Protein AF-A0A8S3J072-F1 (afdb_monomer_lite)

Radius of gyration: 13.79 Å; chains: 1; bounding box: 36×30×38 Å

Sequence (68 aa):
MGFAYDHDTFRIFVNGTEQEPSCRLTTRGTVFPIFYVDEGAILDIQFSTFYFPPPEGYDRILLEKSLI

Foldseek 3Di:
DDWDDDQQWIWDDDPQHTDPDIDGDNDDDDDDDDDDDPDPDDDDDDQADDPYADPPPDHGDDDDDDPD

Secondary structure (DSSP, 8-state):
-EEEE-SSEEEEEETTEEEEEEEE----S---------TT------SSS-SSPPPTT-----------

pLDDT: mean 89.23, std 10.37, range [49.38, 96.88]

Structure (mmCIF, N/CA/C/O backbone):
data_AF-A0A8S3J072-F1
#
_entry.id   AF-A0A8S3J072-F1
#
loop_
_atom_site.group_PDB
_atom_site.id
_atom_site.type_symbol
_atom_site.label_atom_id
_atom_site.label_alt_id
_atom_site.label_comp_id
_atom_site.label_asym_id
_atom_site.label_entity_id
_atom_site.label_seq_id
_atom_site.pdbx_PDB_ins_code
_atom_site.Cartn_x
_atom_site.Cartn_y
_atom_site.Cartn_z
_atom_site.occupancy
_atom_site.B_iso_or_equiv
_atom_site.auth_seq_id
_atom_site.auth_comp_id
_atom_site.auth_asym_id
_atom_site.auth_atom_id
_atom_site.pdbx_PDB_model_num
ATOM 1 N N . MET A 1 1 ? 2.671 7.133 6.445 1.00 92.88 1 MET A N 1
ATOM 2 C CA . MET A 1 1 ? 3.386 5.854 6.228 1.00 92.88 1 MET A CA 1
ATOM 3 C C . MET A 1 1 ? 3.006 5.323 4.855 1.00 92.88 1 MET A C 1
ATOM 5 O O . MET A 1 1 ? 1.897 5.612 4.422 1.00 92.88 1 MET A O 1
ATOM 9 N N . GLY A 1 2 ? 3.897 4.604 4.178 1.00 95.38 2 GLY A N 1
ATOM 10 C CA . GLY A 1 2 ? 3.647 3.968 2.883 1.00 95.38 2 GLY A CA 1
ATOM 11 C C . GLY A 1 2 ? 3.928 2.470 2.945 1.00 95.38 2 GLY A C 1
ATOM 12 O O . GLY A 1 2 ? 4.703 2.023 3.790 1.00 95.38 2 GLY A O 1
ATOM 13 N N . PHE A 1 3 ? 3.299 1.710 2.054 1.00 95.19 3 PHE A N 1
ATOM 14 C CA . PHE A 1 3 ? 3.430 0.259 1.984 1.00 95.19 3 PHE A CA 1
ATOM 15 C C . PHE A 1 3 ? 3.567 -0.175 0.528 1.00 95.19 3 PHE A C 1
ATOM 17 O O . PHE A 1 3 ? 2.843 0.333 -0.328 1.00 95.19 3 PHE A O 1
ATOM 24 N N . ALA A 1 4 ? 4.470 -1.115 0.262 1.00 95.12 4 ALA A N 1
ATOM 25 C CA . ALA A 1 4 ? 4.650 -1.725 -1.052 1.00 95.12 4 ALA A CA 1
ATOM 26 C C . ALA A 1 4 ? 4.736 -3.248 -0.900 1.00 95.12 4 ALA A C 1
ATOM 28 O O . ALA A 1 4 ? 5.367 -3.744 0.037 1.00 95.12 4 ALA A O 1
ATOM 29 N N . TYR A 1 5 ? 4.071 -3.985 -1.790 1.00 94.25 5 TYR A N 1
ATOM 30 C CA . TYR A 1 5 ? 3.976 -5.441 -1.721 1.00 94.25 5 TYR A CA 1
ATOM 31 C C . TYR A 1 5 ? 4.004 -6.067 -3.116 1.00 94.25 5 TYR A C 1
ATOM 33 O O . TYR A 1 5 ? 3.272 -5.616 -3.994 1.00 94.25 5 TYR A O 1
ATOM 41 N N . ASP A 1 6 ? 4.836 -7.094 -3.311 1.00 92.44 6 ASP A N 1
ATOM 42 C CA . ASP A 1 6 ? 5.064 -7.768 -4.605 1.00 92.44 6 ASP A CA 1
ATOM 43 C C . ASP A 1 6 ? 4.849 -9.295 -4.562 1.00 92.44 6 ASP A C 1
ATOM 45 O O . ASP A 1 6 ? 5.371 -10.026 -5.399 1.00 92.44 6 ASP A O 1
ATOM 49 N N . HIS A 1 7 ? 4.068 -9.783 -3.597 1.00 90.38 7 HIS A N 1
ATOM 50 C CA . HIS A 1 7 ? 3.851 -11.206 -3.292 1.00 90.38 7 HIS A CA 1
ATOM 51 C C . HIS A 1 7 ? 4.984 -11.940 -2.554 1.00 90.38 7 HIS A C 1
ATOM 53 O O . HIS A 1 7 ? 4.671 -12.906 -1.857 1.00 90.38 7 HIS A O 1
ATOM 59 N N . ASP A 1 8 ? 6.238 -11.479 -2.607 1.00 88.62 8 ASP A N 1
ATOM 60 C CA . ASP A 1 8 ? 7.360 -12.060 -1.836 1.00 88.62 8 ASP A CA 1
ATOM 61 C C . ASP A 1 8 ? 7.783 -11.150 -0.671 1.00 88.62 8 ASP A C 1
ATOM 63 O O . ASP A 1 8 ? 8.040 -11.607 0.447 1.00 88.62 8 ASP A O 1
ATOM 67 N N . THR A 1 9 ? 7.814 -9.841 -0.915 1.00 91.19 9 THR A N 1
ATOM 68 C CA . THR A 1 9 ? 8.361 -8.829 -0.010 1.00 91.19 9 THR A CA 1
ATOM 69 C C . THR A 1 9 ? 7.321 -7.773 0.338 1.00 91.19 9 THR A C 1
ATOM 71 O O . THR A 1 9 ? 6.639 -7.226 -0.528 1.00 91.19 9 THR A O 1
ATOM 74 N N . PHE A 1 10 ? 7.234 -7.446 1.626 1.00 92.69 10 PHE A N 1
ATOM 75 C CA . PHE A 1 10 ? 6.456 -6.337 2.164 1.00 92.69 10 PHE A CA 1
ATOM 76 C C . PHE A 1 10 ? 7.388 -5.265 2.722 1.00 92.69 10 PHE A C 1
ATOM 78 O O . PHE A 1 10 ? 8.175 -5.520 3.638 1.00 92.69 10 PHE A O 1
ATOM 85 N N . ARG A 1 11 ? 7.287 -4.061 2.162 1.00 94.00 11 ARG A N 1
ATOM 86 C CA . ARG A 1 11 ? 8.140 -2.916 2.494 1.00 94.00 11 ARG A CA 1
ATOM 87 C C . ARG A 1 11 ? 7.325 -1.832 3.179 1.00 94.00 11 ARG A C 1
ATOM 89 O O . ARG A 1 11 ? 6.192 -1.552 2.777 1.00 94.00 11 ARG A O 1
ATOM 96 N N . ILE A 1 12 ? 7.919 -1.209 4.193 1.00 94.31 12 ILE A N 1
ATOM 97 C CA . ILE A 1 12 ? 7.306 -0.143 4.988 1.00 94.31 12 ILE A CA 1
ATOM 98 C C . ILE A 1 12 ? 8.114 1.136 4.796 1.00 94.31 12 ILE A C 1
ATOM 100 O O . ILE A 1 12 ? 9.337 1.131 4.896 1.00 94.31 12 ILE A O 1
ATOM 104 N N . PHE A 1 13 ? 7.419 2.245 4.560 1.00 95.81 13 PHE A N 1
ATOM 105 C CA . PHE A 1 13 ? 8.015 3.561 4.362 1.00 95.81 13 PHE A CA 1
ATOM 106 C C . PHE A 1 13 ? 7.506 4.539 5.424 1.00 95.81 13 PHE A C 1
ATOM 108 O O . PHE A 1 13 ? 6.294 4.714 5.606 1.00 95.81 13 PHE A O 1
ATOM 115 N N . VAL A 1 14 ? 8.416 5.242 6.094 1.00 95.88 14 VAL A N 1
ATOM 116 C CA . VAL A 1 14 ? 8.091 6.344 7.012 1.00 95.88 14 VAL A CA 1
ATOM 117 C C . VAL A 1 14 ? 8.584 7.634 6.374 1.00 95.88 14 VAL A C 1
ATOM 119 O O . VAL A 1 14 ? 9.770 7.792 6.112 1.00 95.88 14 VAL A O 1
ATOM 122 N N . ASN A 1 15 ? 7.651 8.544 6.077 1.00 95.44 15 ASN A N 1
ATOM 123 C CA . ASN A 1 15 ? 7.921 9.827 5.416 1.00 95.44 15 ASN A CA 1
ATOM 124 C C . ASN A 1 15 ? 8.743 9.707 4.115 1.00 95.44 15 ASN A C 1
ATOM 126 O O . ASN A 1 15 ? 9.626 10.517 3.861 1.00 95.44 15 ASN A O 1
ATOM 130 N N . GLY A 1 16 ? 8.459 8.679 3.3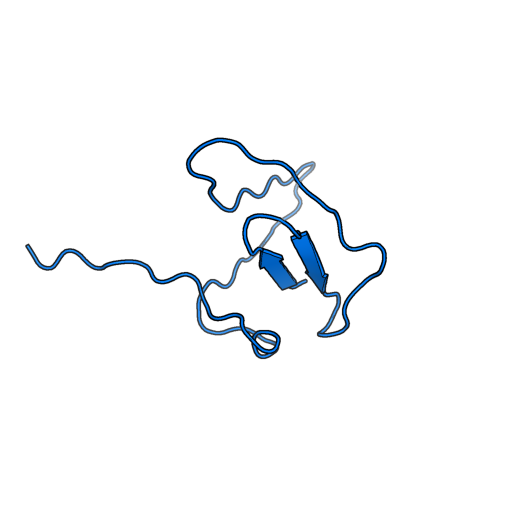07 1.00 95.00 16 GLY A N 1
ATOM 131 C CA . GLY A 1 16 ? 9.134 8.424 2.028 1.00 95.00 16 GLY A CA 1
ATOM 132 C C . G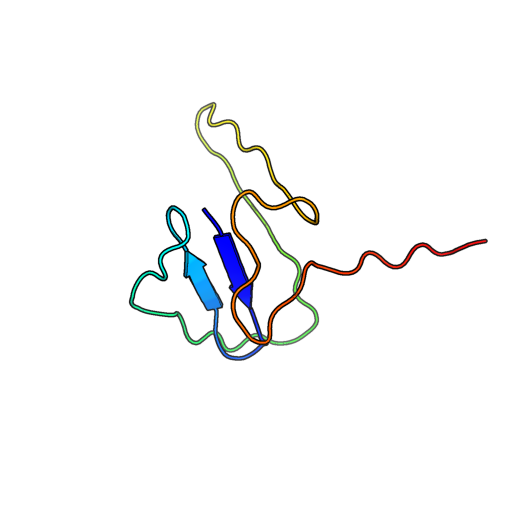LY A 1 16 ? 10.422 7.600 2.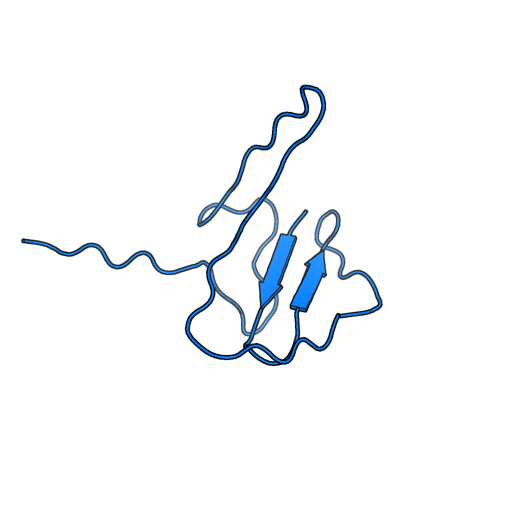126 1.00 95.00 16 GLY A C 1
ATOM 133 O O . GLY A 1 16 ? 10.920 7.152 1.100 1.00 95.00 16 GLY A O 1
ATOM 134 N N . THR A 1 17 ? 10.927 7.337 3.333 1.00 95.44 17 THR A N 1
ATOM 135 C CA . THR A 1 17 ? 12.145 6.542 3.546 1.00 95.44 17 THR A CA 1
ATOM 136 C C . THR A 1 17 ? 11.796 5.097 3.887 1.00 95.44 17 THR A C 1
ATOM 138 O O . THR A 1 17 ? 11.019 4.854 4.818 1.00 95.44 17 THR A O 1
ATOM 141 N N . GLU A 1 18 ? 12.377 4.140 3.161 1.00 94.00 18 GLU A N 1
ATOM 142 C CA . GLU A 1 18 ? 12.230 2.704 3.436 1.00 94.00 18 GLU A CA 1
ATOM 143 C C . GLU A 1 18 ? 12.799 2.353 4.816 1.00 94.00 18 GLU A C 1
ATOM 145 O O . GLU A 1 18 ? 13.849 2.858 5.216 1.00 94.00 18 GLU A O 1
ATOM 150 N N . GLN A 1 19 ? 12.071 1.528 5.565 1.00 93.00 19 GLN A N 1
ATOM 151 C CA . GLN A 1 19 ? 12.473 1.044 6.880 1.00 93.00 19 GLN A CA 1
ATOM 152 C C . GLN A 1 19 ? 12.940 -0.408 6.776 1.00 93.00 19 GLN A C 1
ATOM 154 O O . GLN A 1 19 ? 12.230 -1.255 6.236 1.00 93.00 19 GLN A O 1
ATOM 159 N N . GLU A 1 20 ? 14.107 -0.694 7.346 1.00 84.25 20 GLU A N 1
ATOM 160 C CA . GLU A 1 20 ? 14.598 -2.059 7.538 1.00 84.25 20 GLU A CA 1
ATOM 161 C C . GLU A 1 20 ? 14.067 -2.643 8.864 1.00 84.25 20 GLU A C 1
ATOM 163 O O . GLU A 1 20 ? 13.942 -1.905 9.846 1.00 84.25 20 GLU A O 1
ATOM 168 N N . PRO A 1 21 ? 13.810 -3.961 8.955 1.00 71.25 21 PRO A N 1
ATOM 169 C CA . PRO A 1 21 ? 13.898 -4.947 7.881 1.00 71.25 21 PRO A CA 1
ATOM 170 C C . PRO A 1 21 ? 12.645 -4.958 6.995 1.00 71.25 21 PRO A C 1
ATOM 172 O O . PRO A 1 21 ? 11.518 -4.910 7.493 1.00 71.25 21 PRO A O 1
ATOM 175 N N . SER A 1 22 ? 12.834 -5.119 5.685 1.00 73.56 22 SER A N 1
ATOM 176 C CA . SER A 1 22 ? 11.735 -5.540 4.809 1.00 73.56 22 SER A CA 1
ATOM 177 C C . SER A 1 22 ? 11.295 -6.968 5.168 1.00 73.56 22 SER A C 1
ATOM 179 O O . SER A 1 22 ? 12.108 -7.876 5.372 1.00 73.56 22 SER A O 1
ATOM 181 N N . CYS A 1 23 ? 9.986 -7.180 5.294 1.00 79.81 23 CYS A N 1
ATOM 182 C CA . CYS A 1 23 ? 9.442 -8.469 5.705 1.00 79.81 23 CYS A CA 1
ATOM 183 C C . CYS A 1 23 ? 9.252 -9.361 4.477 1.00 79.81 23 CYS A C 1
ATOM 185 O O . CYS A 1 23 ? 8.426 -9.060 3.616 1.00 79.81 23 CYS A O 1
ATOM 187 N N . ARG A 1 24 ? 9.952 -10.500 4.418 1.00 80.62 24 ARG A N 1
ATOM 188 C CA . ARG A 1 24 ? 9.589 -11.575 3.483 1.00 80.62 24 ARG A CA 1
ATOM 189 C C . ARG A 1 24 ? 8.314 -12.251 3.974 1.00 80.62 24 ARG A C 1
ATOM 191 O O . ARG A 1 24 ? 8.288 -12.786 5.084 1.00 80.62 24 ARG A O 1
ATOM 198 N N . LEU A 1 25 ? 7.265 -12.225 3.160 1.00 80.44 25 LEU A N 1
ATOM 199 C CA . LEU A 1 25 ? 5.966 -12.804 3.487 1.00 80.44 25 LEU A CA 1
ATOM 200 C C . LEU A 1 25 ? 5.620 -13.887 2.472 1.00 80.44 25 LEU A C 1
ATOM 202 O O . LEU A 1 25 ? 5.384 -13.602 1.304 1.00 80.44 25 LEU A O 1
ATOM 206 N N . THR A 1 26 ? 5.495 -15.130 2.932 1.00 78.31 26 THR A N 1
ATOM 207 C CA . THR A 1 26 ? 4.895 -16.195 2.123 1.00 78.31 26 THR A CA 1
ATOM 208 C C . THR A 1 26 ? 3.383 -16.155 2.298 1.00 78.31 26 THR A C 1
ATOM 210 O O . THR A 1 26 ? 2.853 -16.659 3.290 1.00 78.31 26 THR A O 1
ATOM 213 N N . THR A 1 27 ? 2.674 -15.558 1.344 1.00 81.62 27 THR A N 1
ATOM 214 C CA . THR A 1 27 ? 1.205 -15.566 1.334 1.00 81.62 27 THR A CA 1
ATOM 215 C C . THR A 1 27 ? 0.679 -16.635 0.376 1.00 81.62 27 THR A C 1
ATOM 217 O O . THR A 1 27 ? 1.335 -17.023 -0.590 1.00 81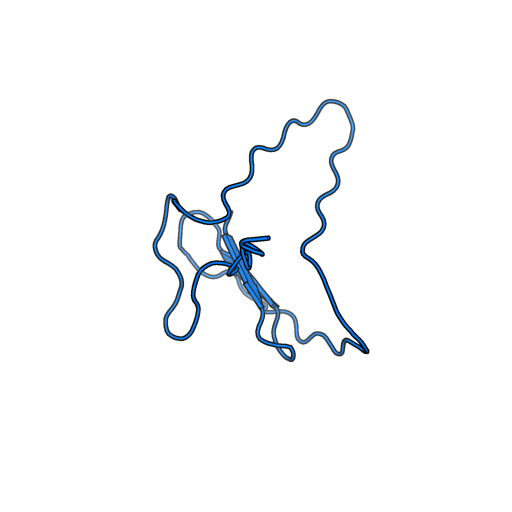.62 27 THR A O 1
ATOM 220 N N . ARG A 1 28 ? -0.505 -17.179 0.676 1.00 85.81 28 ARG A N 1
ATOM 221 C CA . ARG A 1 28 ? -1.233 -18.093 -0.213 1.00 85.81 28 ARG A CA 1
ATOM 222 C C . ARG A 1 28 ? -2.587 -17.479 -0.536 1.00 85.81 28 ARG A C 1
ATOM 224 O O . ARG A 1 28 ? -3.289 -17.052 0.375 1.00 85.81 28 ARG A O 1
ATOM 231 N N . GLY A 1 29 ? -2.963 -17.512 -1.812 1.00 88.56 29 GLY A N 1
ATOM 232 C CA . GLY A 1 29 ? -4.233 -16.970 -2.295 1.00 88.56 29 GLY A CA 1
ATOM 233 C C . GLY A 1 29 ? -4.203 -15.458 -2.530 1.00 88.56 29 GLY A C 1
ATOM 234 O O . GLY A 1 29 ? -3.150 -14.825 -2.509 1.00 88.56 29 GLY A O 1
ATOM 235 N N . THR A 1 30 ? -5.378 -14.893 -2.799 1.00 90.50 30 THR A N 1
ATOM 236 C CA . THR A 1 30 ? -5.562 -13.456 -3.029 1.00 90.50 30 THR A CA 1
ATOM 237 C C . THR A 1 30 ? -5.477 -12.690 -1.713 1.00 90.50 30 THR A C 1
ATOM 239 O O . THR A 1 30 ? -6.123 -13.065 -0.735 1.00 90.50 30 THR A O 1
ATOM 242 N N . VAL A 1 31 ? -4.712 -11.599 -1.697 1.00 91.19 31 VAL A N 1
ATOM 243 C CA . VAL A 1 31 ? -4.537 -10.739 -0.521 1.00 91.19 31 VAL A CA 1
ATOM 244 C C . VAL A 1 31 ? -5.048 -9.330 -0.791 1.00 91.19 31 VAL A C 1
ATOM 246 O O . VAL A 1 31 ? -5.058 -8.868 -1.930 1.00 91.19 31 VAL A O 1
ATOM 249 N N . PHE A 1 32 ? -5.453 -8.646 0.276 1.00 92.06 32 PHE A N 1
ATOM 250 C CA . PHE A 1 32 ? -5.954 -7.276 0.241 1.00 92.06 32 PHE A CA 1
ATOM 251 C C . PHE A 1 32 ? -5.271 -6.454 1.340 1.00 92.06 32 PHE A C 1
ATOM 253 O O . PHE A 1 32 ? -4.933 -7.016 2.386 1.00 92.06 32 PHE A O 1
ATOM 260 N N . PRO A 1 33 ? -5.065 -5.139 1.143 1.00 92.81 33 PRO A N 1
ATOM 261 C CA . PRO A 1 33 ? -4.598 -4.268 2.214 1.00 92.81 33 PRO A CA 1
ATOM 262 C C . PRO A 1 33 ? -5.650 -4.206 3.329 1.00 92.81 33 PRO A C 1
ATOM 264 O O . PRO A 1 33 ? -6.824 -3.942 3.071 1.00 92.81 33 PRO A O 1
ATOM 267 N N . ILE A 1 34 ? -5.226 -4.445 4.570 1.00 93.56 34 ILE A N 1
ATOM 268 C CA . ILE A 1 34 ? -6.073 -4.383 5.766 1.00 93.56 34 ILE A CA 1
ATOM 269 C C . ILE A 1 34 ? -5.400 -3.465 6.780 1.00 93.56 34 ILE A C 1
ATOM 271 O O . ILE A 1 34 ? -4.190 -3.537 6.989 1.00 93.56 34 ILE A O 1
ATOM 275 N N . PHE A 1 35 ? -6.206 -2.628 7.428 1.00 92.62 35 PHE A N 1
ATOM 276 C CA . PHE A 1 35 ? -5.776 -1.746 8.502 1.00 92.62 35 PHE A CA 1
ATOM 277 C C . PHE A 1 35 ? -6.706 -1.926 9.698 1.00 92.62 35 PHE A C 1
ATOM 279 O O . PHE A 1 35 ? -7.915 -2.083 9.532 1.00 92.62 35 PHE A O 1
ATOM 286 N N . TYR A 1 36 ? -6.131 -1.899 10.894 1.00 95.31 36 TYR A N 1
ATOM 287 C CA . TYR A 1 36 ? -6.856 -1.940 12.157 1.00 95.31 36 TYR A CA 1
ATOM 288 C C . TYR A 1 36 ? -6.415 -0.750 13.004 1.00 95.31 36 TYR A C 1
ATOM 290 O O . TYR A 1 36 ? -5.239 -0.381 12.997 1.00 95.31 36 TYR A O 1
ATOM 298 N N . VAL A 1 37 ? -7.367 -0.154 13.711 1.00 96.19 37 VAL A N 1
ATOM 299 C CA . VAL A 1 37 ? -7.137 0.925 14.669 1.00 96.19 37 VAL A CA 1
ATOM 300 C C . VAL A 1 37 ? -7.668 0.477 16.022 1.00 96.19 37 VAL A C 1
ATOM 302 O O . VAL A 1 37 ? -8.684 -0.214 16.082 1.00 96.19 37 VAL A O 1
ATOM 305 N N . ASP A 1 38 ? -6.985 0.872 17.089 1.00 96.50 38 ASP A N 1
ATOM 306 C CA . ASP A 1 38 ? -7.423 0.634 18.462 1.00 96.50 38 ASP A CA 1
ATOM 307 C C . ASP A 1 38 ? -7.571 1.961 19.213 1.00 96.50 38 ASP A C 1
ATOM 309 O O . ASP A 1 38 ? -7.019 2.980 18.791 1.00 96.50 38 ASP A O 1
ATOM 313 N N . GLU A 1 39 ? -8.323 1.944 20.311 1.00 93.94 39 GLU A N 1
ATOM 314 C CA . GLU A 1 39 ? -8.379 3.018 21.316 1.00 93.94 39 GLU A CA 1
ATOM 315 C C . GLU A 1 39 ? -8.504 4.449 20.752 1.00 93.94 39 GLU A C 1
ATOM 317 O O . GLU A 1 39 ? -7.747 5.358 21.088 1.00 93.94 39 GLU A O 1
ATOM 322 N N . GLY A 1 40 ? -9.490 4.677 19.881 1.00 93.94 40 GLY A N 1
ATOM 323 C CA . GLY A 1 40 ? -9.783 6.019 19.362 1.00 93.94 40 GLY A CA 1
ATOM 324 C C . GLY A 1 40 ? -8.761 6.554 18.354 1.00 93.94 40 GLY A C 1
ATOM 325 O O . GLY A 1 40 ? -8.857 7.719 17.962 1.00 93.94 40 GLY A O 1
ATOM 326 N N . ALA A 1 41 ? -7.815 5.729 17.899 1.00 96.81 41 ALA A N 1
ATOM 327 C CA . ALA A 1 41 ? -6.958 6.079 16.778 1.00 96.81 41 ALA A CA 1
ATOM 328 C C . ALA A 1 41 ? -7.787 6.268 15.495 1.00 96.81 41 ALA A C 1
ATOM 330 O O . ALA A 1 41 ? -8.691 5.491 15.183 1.00 96.81 41 ALA A O 1
ATOM 331 N N . ILE A 1 42 ? -7.449 7.310 14.736 1.00 96.00 42 ILE A N 1
ATOM 332 C CA . ILE A 1 42 ? -8.065 7.634 13.447 1.00 96.00 42 ILE A CA 1
ATOM 333 C C . ILE A 1 42 ? -6.993 7.476 12.373 1.00 96.00 42 ILE A C 1
ATOM 335 O O . ILE A 1 42 ? -5.881 7.984 12.525 1.00 96.00 42 ILE A O 1
ATOM 339 N N . LEU A 1 43 ? -7.328 6.766 11.295 1.00 95.44 43 LEU A N 1
ATOM 340 C CA . LEU A 1 43 ? -6.427 6.517 10.176 1.00 95.44 43 LEU A CA 1
ATOM 341 C C . LEU A 1 43 ? -7.084 6.932 8.859 1.00 95.44 43 LEU A C 1
ATOM 343 O O . LEU A 1 43 ? -8.069 6.328 8.440 1.00 95.44 43 LEU A O 1
ATOM 347 N N . ASP A 1 44 ? -6.472 7.901 8.182 1.00 95.44 44 ASP A N 1
ATOM 348 C CA . ASP A 1 44 ? -6.812 8.271 6.809 1.00 95.44 44 ASP A CA 1
ATOM 349 C C . ASP A 1 44 ? -5.899 7.535 5.821 1.00 95.44 44 ASP A C 1
ATOM 351 O O . ASP A 1 44 ? -4.681 7.459 6.008 1.00 95.44 44 ASP A O 1
ATOM 355 N N . ILE A 1 45 ? -6.484 6.993 4.750 1.00 93.44 45 ILE A N 1
ATOM 356 C CA . ILE A 1 45 ? -5.780 6.147 3.778 1.00 93.44 45 ILE A CA 1
ATOM 357 C C . ILE A 1 45 ? -5.853 6.768 2.382 1.00 93.44 45 ILE A C 1
ATOM 359 O O . ILE A 1 45 ? -6.904 7.224 1.934 1.00 93.44 45 ILE A O 1
ATOM 363 N N . GLN A 1 46 ? -4.728 6.730 1.664 1.00 94.56 46 GLN A N 1
ATOM 364 C CA . GLN A 1 46 ? -4.616 7.125 0.261 1.00 94.56 46 GLN A CA 1
ATOM 365 C C . GLN A 1 46 ? -4.328 5.891 -0.597 1.00 94.56 46 GLN A C 1
ATOM 367 O O . GLN A 1 46 ? -3.372 5.172 -0.327 1.00 94.56 46 GLN A O 1
ATOM 372 N N . PHE A 1 47 ? -5.123 5.669 -1.649 1.00 92.56 47 PHE A N 1
ATOM 373 C CA . PHE A 1 47 ? -4.906 4.598 -2.637 1.00 92.56 47 PHE A CA 1
ATOM 374 C C . PHE A 1 47 ? -4.505 5.116 -4.025 1.00 92.56 47 PHE A C 1
ATOM 376 O O . PHE A 1 47 ? -4.359 4.322 -4.947 1.00 92.56 47 PHE A O 1
ATOM 383 N N . SER A 1 48 ? -4.370 6.432 -4.214 1.00 90.81 48 SER A N 1
ATOM 384 C CA . SER A 1 48 ? -4.085 7.031 -5.525 1.00 90.81 48 SER A CA 1
ATOM 385 C C . SER A 1 48 ? -3.196 8.267 -5.429 1.00 90.81 48 SER A C 1
ATOM 387 O O . SER A 1 48 ? -2.069 8.253 -5.915 1.00 90.81 48 SER A O 1
ATOM 389 N N . THR A 1 49 ? -3.689 9.334 -4.802 1.00 94.19 49 THR A N 1
ATOM 390 C CA . THR A 1 49 ? -2.950 10.589 -4.633 1.00 94.19 49 THR A CA 1
ATOM 391 C C . THR A 1 49 ? -2.104 10.507 -3.369 1.00 94.19 49 THR A C 1
ATOM 393 O O . THR A 1 49 ? -2.548 10.902 -2.293 1.00 94.19 49 THR A O 1
ATOM 396 N N . PHE A 1 50 ? -0.909 9.932 -3.495 1.00 95.88 50 PHE A N 1
ATOM 397 C CA . PHE A 1 50 ? 0.011 9.734 -2.377 1.00 95.88 50 PHE A CA 1
ATOM 398 C C . PHE A 1 50 ? 0.792 11.008 -2.025 1.00 95.88 50 PHE A C 1
ATOM 400 O O . PHE A 1 50 ? 1.162 11.782 -2.907 1.00 95.88 50 PHE A O 1
ATOM 407 N N . TYR A 1 51 ? 1.118 11.189 -0.742 1.00 96.75 51 TYR A N 1
ATOM 408 C CA . TYR A 1 51 ? 2.038 12.249 -0.294 1.00 96.75 51 TYR A CA 1
ATOM 409 C C . TYR A 1 51 ? 3.484 12.069 -0.789 1.00 96.75 51 TYR A C 1
ATOM 411 O O . TYR A 1 51 ? 4.200 13.052 -0.956 1.00 96.75 51 TYR A O 1
ATOM 419 N N . PHE A 1 52 ? 3.907 10.824 -1.016 1.00 96.88 52 PHE A N 1
ATOM 420 C CA . PHE A 1 52 ? 5.210 10.464 -1.576 1.00 96.88 52 PHE A CA 1
ATOM 421 C C . PHE A 1 52 ? 4.982 9.565 -2.794 1.00 96.88 52 PHE A C 1
ATOM 423 O O . PHE A 1 52 ? 4.058 8.750 -2.757 1.00 96.88 52 PHE A O 1
ATOM 430 N N . PRO A 1 53 ? 5.782 9.692 -3.866 1.00 95.56 53 PRO A N 1
ATOM 431 C CA . PRO A 1 53 ? 5.619 8.850 -5.044 1.00 95.56 53 PRO A CA 1
ATOM 432 C C . PRO A 1 53 ? 5.834 7.367 -4.695 1.00 95.56 53 PRO A C 1
ATOM 434 O O . PRO A 1 53 ? 6.613 7.066 -3.784 1.00 95.56 53 PRO A O 1
ATOM 437 N N . PRO A 1 54 ? 5.175 6.438 -5.412 1.00 95.56 54 PRO A N 1
ATOM 438 C CA . PRO A 1 54 ? 5.471 5.018 -5.290 1.00 95.56 54 PRO A CA 1
ATOM 439 C C . PRO A 1 54 ? 6.968 4.734 -5.519 1.00 95.56 54 PRO A C 1
ATOM 441 O O . PRO A 1 54 ? 7.588 5.403 -6.352 1.00 95.56 54 PRO A O 1
ATOM 444 N N . PRO A 1 55 ? 7.555 3.754 -4.809 1.00 94.56 55 PRO A N 1
ATOM 445 C CA . PRO A 1 55 ? 8.910 3.286 -5.086 1.00 94.56 55 PRO A CA 1
ATOM 446 C C . PRO A 1 55 ? 9.046 2.748 -6.515 1.00 94.56 55 PRO A C 1
ATOM 448 O O . PRO A 1 55 ? 8.061 2.359 -7.144 1.00 94.56 55 PRO A O 1
ATOM 451 N N . GLU A 1 56 ? 10.279 2.668 -7.013 1.00 94.31 56 GLU A N 1
ATOM 452 C CA . GLU A 1 56 ? 10.555 2.108 -8.337 1.00 94.31 56 GLU A CA 1
ATOM 453 C C . GLU A 1 56 ? 9.992 0.682 -8.472 1.00 94.31 56 GLU A C 1
ATOM 455 O O . GLU A 1 56 ? 10.179 -0.162 -7.595 1.00 94.31 56 GLU A O 1
ATOM 460 N N . GLY A 1 57 ? 9.283 0.422 -9.574 1.00 94.62 57 GLY A N 1
ATOM 461 C CA . GLY A 1 57 ? 8.647 -0.870 -9.846 1.00 94.62 57 GLY A CA 1
ATOM 462 C C . GLY A 1 57 ? 7.280 -1.080 -9.186 1.00 94.62 57 GLY A C 1
ATOM 463 O O . GLY A 1 57 ? 6.644 -2.097 -9.456 1.00 94.62 57 GLY A O 1
ATOM 464 N N . TYR A 1 58 ? 6.797 -0.129 -8.380 1.00 95.38 58 TYR A N 1
ATOM 465 C CA . TYR A 1 58 ? 5.461 -0.165 -7.784 1.00 95.38 58 TYR A CA 1
ATOM 466 C C . TYR A 1 58 ? 4.568 0.938 -8.353 1.00 95.38 58 TYR A C 1
ATOM 468 O O . TYR A 1 58 ? 5.032 1.994 -8.776 1.00 95.38 58 TYR A O 1
ATOM 476 N N . ASP A 1 59 ? 3.262 0.699 -8.316 1.00 94.94 59 ASP A N 1
ATOM 477 C CA . ASP A 1 59 ? 2.241 1.687 -8.653 1.00 94.94 59 ASP A CA 1
ATOM 478 C C . ASP A 1 59 ? 1.080 1.574 -7.657 1.00 94.94 59 ASP A C 1
ATOM 480 O O . ASP A 1 59 ? 1.008 0.652 -6.834 1.00 94.94 59 ASP A O 1
ATOM 484 N N . ARG A 1 60 ? 0.162 2.534 -7.711 1.00 94.25 60 ARG A N 1
ATOM 485 C CA . ARG A 1 60 ? -1.077 2.513 -6.947 1.00 94.25 60 ARG A CA 1
ATOM 486 C C . ARG A 1 60 ? -1.894 1.258 -7.240 1.00 94.25 60 ARG A C 1
ATOM 488 O O . ARG A 1 60 ? -1.887 0.726 -8.348 1.00 94.25 60 ARG A O 1
ATOM 495 N N . ILE A 1 61 ? -2.710 0.857 -6.268 1.00 92.25 61 ILE A N 1
ATOM 496 C CA . ILE A 1 61 ? -3.687 -0.209 -6.483 1.00 92.25 61 ILE A CA 1
ATOM 497 C C . ILE A 1 61 ? -4.674 0.249 -7.565 1.00 92.25 61 ILE A C 1
ATOM 499 O O . ILE A 1 61 ? -5.337 1.287 -7.446 1.00 92.25 61 ILE A O 1
ATOM 503 N N . LEU A 1 62 ? -4.759 -0.526 -8.644 1.00 88.19 62 LEU A N 1
ATOM 504 C CA . LEU A 1 62 ? -5.744 -0.313 -9.692 1.00 88.19 62 LEU A CA 1
ATOM 505 C C . LEU A 1 62 ? -7.086 -0.864 -9.219 1.00 88.19 62 LEU A C 1
ATOM 507 O O . LEU A 1 62 ? -7.265 -2.064 -9.047 1.00 88.19 62 LEU A O 1
ATOM 511 N N . LEU A 1 63 ? -8.040 0.036 -9.010 1.00 77.38 63 LEU A N 1
ATOM 512 C CA . LEU A 1 63 ? -9.437 -0.331 -8.849 1.00 77.38 63 LEU A CA 1
ATOM 513 C C . LEU A 1 63 ? -10.034 -0.454 -10.250 1.00 77.38 63 LEU A C 1
ATOM 515 O O . LEU A 1 63 ? -10.220 0.558 -10.933 1.00 77.38 63 LEU A O 1
ATOM 519 N N . GLU A 1 64 ? -10.305 -1.680 -10.691 1.00 75.25 64 GLU A N 1
ATOM 520 C CA . GLU A 1 64 ? -11.089 -1.894 -11.904 1.00 75.25 64 GLU A CA 1
ATOM 521 C C . GLU A 1 64 ? -12.479 -1.275 -11.706 1.00 75.25 64 GLU A C 1
ATOM 523 O O . GLU A 1 64 ? -13.250 -1.682 -10.836 1.00 75.25 64 GLU A O 1
ATOM 528 N N . LYS A 1 65 ? -12.816 -0.264 -12.513 1.00 56.00 65 LYS A N 1
ATOM 529 C CA . LYS A 1 65 ? -14.205 0.173 -12.663 1.00 56.00 65 LYS A CA 1
ATOM 530 C C . LYS A 1 65 ? -14.864 -0.748 -13.677 1.00 56.00 65 LYS A C 1
ATOM 532 O O . LYS A 1 65 ? -14.602 -0.628 -14.871 1.00 56.00 65 LYS A O 1
ATOM 537 N N . SER A 1 66 ? -15.741 -1.632 -13.212 1.00 58.38 66 SER A N 1
ATOM 538 C CA . SER A 1 66 ? -16.675 -2.298 -14.114 1.00 58.38 66 SER A CA 1
ATOM 539 C C . SER A 1 66 ? -17.659 -1.245 -14.632 1.00 58.38 66 SER A C 1
ATOM 541 O O . SER A 1 66 ? -18.439 -0.682 -13.864 1.00 58.38 66 SER A O 1
ATOM 543 N N . LEU A 1 67 ? -17.543 -0.900 -15.914 1.00 58.94 67 LEU A N 1
ATOM 544 C CA . LEU A 1 67 ? -18.516 -0.081 -16.634 1.00 58.94 67 LEU A CA 1
ATOM 545 C C . LEU A 1 67 ? -19.633 -1.025 -17.095 1.00 58.94 67 LE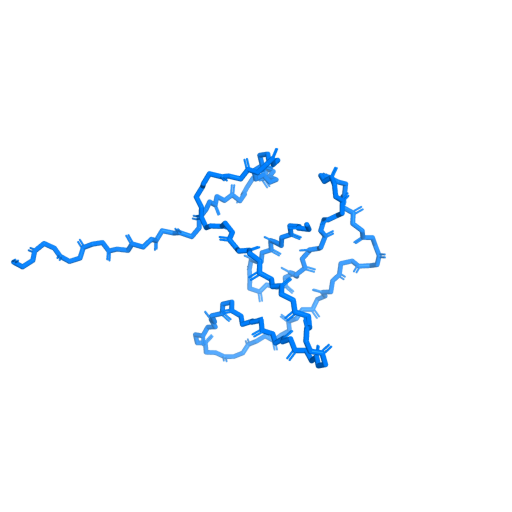U A C 1
ATOM 547 O O . LEU A 1 67 ? -19.584 -1.519 -18.220 1.00 58.94 67 LEU A O 1
ATOM 551 N N . ILE A 1 68 ? -20.566 -1.348 -16.199 1.00 49.38 68 ILE A N 1
ATOM 552 C CA . ILE A 1 68 ? -21.838 -1.974 -16.590 1.00 49.38 68 ILE A CA 1
ATOM 553 C C . ILE A 1 68 ? -22.822 -0.858 -16.928 1.00 49.38 68 ILE A C 1
ATOM 555 O O . ILE A 1 68 ? -22.907 0.095 -16.119 1.00 49.38 68 ILE A O 1
#

Organism: NCBI:txid392030

InterPro domains:
  IPR035766 SPRY domain-containing protein 7 [PTHR20951] (1-67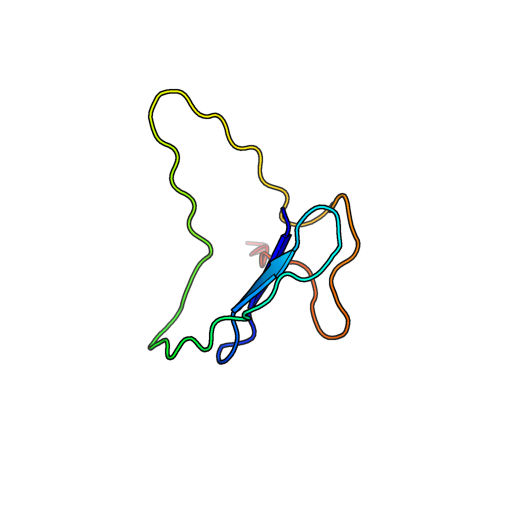)